Protein AF-A0A8S3DN36-F1 (afdb_monomer_lite)

Structure (mmCIF, N/CA/C/O backbone):
data_AF-A0A8S3DN36-F1
#
_entry.id   AF-A0A8S3DN36-F1
#
loop_
_atom_site.group_PDB
_atom_site.id
_atom_site.type_symbol
_atom_site.label_atom_id
_atom_site.label_alt_id
_atom_site.label_comp_id
_atom_site.label_asym_id
_atom_site.label_entity_id
_atom_site.label_seq_id
_atom_site.pdbx_PDB_ins_code
_atom_site.Cartn_x
_atom_site.Cartn_y
_atom_site.Cartn_z
_atom_site.occupancy
_atom_site.B_iso_or_equiv
_atom_site.auth_seq_id
_atom_site.auth_comp_id
_atom_site.auth_asym_id
_atom_site.auth_atom_id
_atom_site.pdbx_PDB_model_num
ATOM 1 N N . GLU A 1 1 ? 7.347 -2.894 3.351 1.00 77.19 1 GLU A N 1
ATOM 2 C CA . GLU A 1 1 ? 7.766 -2.124 4.527 1.00 77.19 1 GLU A CA 1
ATOM 3 C C . GLU A 1 1 ? 6.666 -2.123 5.600 1.00 77.19 1 GLU A C 1
ATOM 5 O O . GLU A 1 1 ? 5.685 -1.400 5.460 1.00 77.19 1 GLU A O 1
ATOM 10 N N . PRO A 1 2 ? 6.772 -2.965 6.643 1.00 84.25 2 PRO A N 1
ATOM 11 C CA . PRO A 1 2 ? 5.710 -3.132 7.646 1.00 84.25 2 PRO A CA 1
ATOM 12 C C . PRO A 1 2 ? 5.710 -2.076 8.769 1.00 84.25 2 PRO A C 1
ATOM 14 O O . PRO A 1 2 ? 4.691 -1.897 9.433 1.00 84.25 2 PRO A O 1
ATOM 17 N N . GLY A 1 3 ? 6.814 -1.347 8.976 1.00 87.69 3 GLY A N 1
ATOM 18 C CA . GLY A 1 3 ? 7.018 -0.528 10.184 1.00 87.69 3 GLY A CA 1
ATOM 19 C C . GLY A 1 3 ? 5.973 0.574 10.413 1.00 87.69 3 GLY A C 1
ATOM 20 O O . GLY A 1 3 ? 5.609 0.868 11.554 1.00 87.69 3 GLY A O 1
ATOM 21 N N . THR A 1 4 ? 5.420 1.154 9.344 1.00 88.12 4 THR A N 1
ATOM 22 C CA . THR A 1 4 ? 4.343 2.149 9.464 1.00 88.12 4 THR A CA 1
ATOM 23 C C . THR A 1 4 ? 3.049 1.524 9.991 1.00 88.12 4 THR A C 1
ATOM 25 O O . THR A 1 4 ? 2.344 2.149 10.780 1.00 88.12 4 THR A O 1
ATOM 28 N N . MET A 1 5 ? 2.747 0.279 9.612 1.00 90.12 5 MET A N 1
ATOM 29 C CA . MET A 1 5 ? 1.525 -0.413 10.035 1.00 90.12 5 MET A CA 1
ATOM 30 C C . MET A 1 5 ? 1.568 -0.790 11.516 1.00 90.12 5 MET A C 1
ATOM 32 O O . MET A 1 5 ? 0.549 -0.704 12.199 1.00 90.12 5 MET A O 1
ATOM 36 N N . ASP A 1 6 ? 2.742 -1.143 12.040 1.00 88.44 6 ASP A N 1
ATOM 37 C CA . ASP A 1 6 ? 2.923 -1.384 13.476 1.00 88.44 6 ASP A CA 1
ATOM 38 C C . ASP A 1 6 ? 2.597 -0.135 14.295 1.00 88.44 6 ASP A C 1
ATOM 40 O O . ASP A 1 6 ? 1.846 -0.212 15.267 1.00 88.44 6 ASP A O 1
ATOM 44 N N . SER A 1 7 ? 3.058 1.028 13.828 1.00 90.75 7 SER A N 1
ATOM 45 C CA . SER A 1 7 ? 2.788 2.315 14.476 1.00 90.75 7 SER A CA 1
ATOM 46 C C . SER A 1 7 ? 1.297 2.675 14.465 1.00 90.75 7 SER A C 1
ATOM 48 O O . SER A 1 7 ? 0.767 3.157 15.468 1.00 90.75 7 SER A O 1
ATOM 50 N N . VAL A 1 8 ? 0.597 2.417 13.352 1.00 90.62 8 VAL A N 1
ATOM 51 C CA . VAL A 1 8 ? -0.853 2.657 13.238 1.00 90.62 8 VAL A CA 1
ATOM 52 C C . VAL A 1 8 ? -1.630 1.743 14.187 1.00 90.62 8 VAL A C 1
ATOM 54 O O . VAL A 1 8 ? -2.527 2.213 14.886 1.00 90.62 8 VAL A O 1
ATOM 57 N N . ARG A 1 9 ? -1.260 0.458 14.269 1.00 89.62 9 ARG A N 1
ATOM 58 C CA . ARG A 1 9 ? -1.913 -0.522 15.153 1.00 89.62 9 ARG A CA 1
ATOM 59 C C . ARG A 1 9 ? -1.681 -0.240 16.637 1.00 89.62 9 ARG A C 1
ATOM 61 O O . ARG A 1 9 ? -2.590 -0.460 17.433 1.00 89.62 9 ARG A O 1
ATOM 68 N N . SER A 1 10 ? -0.504 0.264 17.012 1.00 90.81 10 SER A N 1
ATOM 69 C CA . SER A 1 10 ? -0.209 0.669 18.394 1.00 90.81 10 SER A CA 1
ATOM 70 C C . SER A 1 10 ? -0.774 2.042 18.771 1.00 90.81 10 SER A C 1
ATOM 72 O O . SER A 1 10 ? -0.733 2.420 19.940 1.00 90.81 10 SER A O 1
ATOM 74 N N . GLY A 1 11 ? -1.255 2.817 17.795 1.00 92.00 11 GLY A N 1
ATOM 75 C CA . GLY A 1 11 ? -1.793 4.153 18.017 1.00 92.00 11 GLY A CA 1
ATOM 76 C C . GLY A 1 11 ? -3.136 4.153 18.762 1.00 92.00 11 GLY A C 1
ATOM 77 O O . GLY A 1 11 ? -3.825 3.132 18.824 1.00 92.00 11 GLY A O 1
ATOM 78 N N . PRO A 1 12 ? -3.576 5.319 19.272 1.00 93.44 12 PRO A N 1
ATOM 79 C CA . PRO A 1 12 ? -4.821 5.452 20.039 1.00 93.44 12 PRO A CA 1
ATOM 80 C C . PRO A 1 12 ? -6.077 5.017 19.265 1.00 93.44 12 PRO A C 1
ATOM 82 O O . PRO A 1 12 ? -7.075 4.642 19.871 1.00 93.44 12 PRO A O 1
ATOM 85 N N . PHE A 1 13 ? -6.021 5.030 17.931 1.00 92.25 13 PHE A N 1
ATOM 86 C CA . PHE A 1 13 ? -7.109 4.612 17.043 1.00 92.25 13 PHE A CA 1
ATOM 87 C C . PHE A 1 13 ? -6.826 3.286 16.321 1.00 92.25 13 PHE A C 1
ATOM 89 O O . PHE A 1 13 ? -7.545 2.936 15.390 1.00 92.25 13 PHE A O 1
ATOM 96 N N . GLY A 1 14 ? -5.799 2.530 16.725 1.00 88.31 14 GLY A N 1
ATOM 97 C CA . GLY A 1 14 ? -5.383 1.313 16.020 1.00 88.31 14 GLY A CA 1
ATOM 98 C C . GLY A 1 14 ? -6.463 0.228 15.957 1.00 88.31 14 GLY A C 1
ATOM 99 O O . GLY A 1 14 ? -6.526 -0.520 14.988 1.00 88.31 14 GLY A O 1
ATOM 100 N N . GLN A 1 15 ? -7.362 0.199 16.945 1.00 90.81 15 GLN A N 1
ATOM 101 C CA . GLN A 1 15 ? -8.483 -0.748 17.025 1.00 90.81 15 GLN A CA 1
ATOM 102 C C . GLN A 1 15 ? -9.712 -0.334 16.196 1.00 90.81 15 GLN A C 1
ATOM 104 O O . GLN A 1 15 ? -10.675 -1.090 16.112 1.00 90.81 15 GLN A O 1
ATOM 109 N N . LEU A 1 16 ? -9.710 0.861 15.592 1.00 94.44 16 LEU A N 1
ATOM 110 C CA . LEU A 1 16 ? -10.807 1.316 14.731 1.00 94.44 16 LEU A CA 1
ATOM 111 C C . LEU A 1 16 ? -10.844 0.546 13.402 1.00 94.44 16 LEU A C 1
ATOM 113 O O . LEU A 1 16 ? -11.906 0.364 12.808 1.00 94.44 16 LEU A O 1
ATOM 117 N N . PHE A 1 17 ? -9.679 0.110 12.927 1.00 91.31 17 PHE A N 1
ATOM 118 C CA . PHE A 1 17 ? -9.513 -0.527 11.628 1.00 91.31 17 PHE A CA 1
ATOM 119 C C . PHE A 1 17 ? -9.523 -2.049 11.767 1.00 91.31 17 PHE A C 1
ATOM 121 O O . PHE A 1 17 ? -8.895 -2.612 12.663 1.00 91.31 17 PHE A O 1
ATOM 128 N N . ARG A 1 18 ? -10.215 -2.732 10.850 1.00 91.06 18 ARG A N 1
ATOM 129 C CA . ARG A 1 18 ? -10.218 -4.199 10.812 1.00 91.06 18 ARG A CA 1
ATOM 130 C C . ARG A 1 18 ? -8.822 -4.716 10.439 1.00 91.06 18 ARG A C 1
ATOM 132 O O . ARG A 1 18 ? -8.281 -4.240 9.441 1.00 91.06 18 ARG A O 1
ATOM 139 N N . PRO A 1 19 ? -8.273 -5.709 11.167 1.00 89.19 19 PRO A N 1
ATOM 140 C CA . PRO A 1 19 ? -6.978 -6.314 10.851 1.00 89.19 19 PRO A CA 1
ATOM 141 C C . PRO A 1 19 ? -6.847 -6.779 9.392 1.00 89.19 19 PRO A C 1
ATOM 143 O O . PRO A 1 19 ? -5.798 -6.593 8.783 1.00 89.19 19 PRO A O 1
ATOM 146 N N . ASP A 1 20 ? -7.931 -7.301 8.816 1.00 90.12 20 ASP A N 1
ATOM 147 C CA . ASP A 1 20 ? -7.961 -7.839 7.449 1.00 90.12 20 ASP A CA 1
ATOM 148 C C . ASP A 1 20 ? -7.819 -6.770 6.355 1.00 90.12 20 ASP A C 1
ATOM 150 O O . ASP A 1 20 ? -7.521 -7.095 5.208 1.00 90.12 20 ASP A O 1
ATOM 154 N N . ASN A 1 21 ? -8.022 -5.493 6.694 1.00 91.50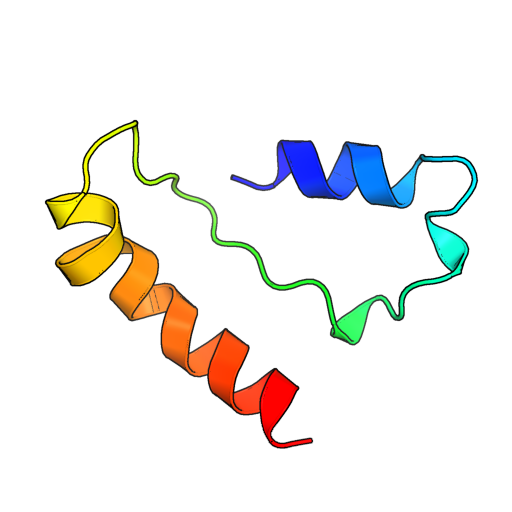 21 ASN A N 1
ATOM 155 C CA . ASN A 1 21 ? -7.909 -4.390 5.741 1.00 91.50 21 ASN A CA 1
ATOM 156 C C . ASN A 1 21 ? -6.472 -3.855 5.628 1.00 91.50 21 ASN A C 1
ATOM 158 O O . ASN A 1 21 ? -6.207 -2.980 4.804 1.00 91.50 21 ASN A O 1
ATOM 162 N N . PHE A 1 22 ? -5.542 -4.343 6.452 1.00 91.81 22 PHE A N 1
ATOM 163 C CA . PHE A 1 22 ? -4.141 -3.947 6.372 1.00 91.81 22 PHE A CA 1
ATOM 164 C C . PHE A 1 22 ? -3.411 -4.778 5.315 1.00 91.81 22 PHE A C 1
ATOM 166 O O . PHE A 1 22 ? -3.149 -5.962 5.511 1.00 91.81 22 PHE A O 1
ATOM 173 N N . VAL A 1 23 ? -3.022 -4.128 4.218 1.00 92.12 23 VAL A N 1
ATOM 174 C CA . VAL A 1 23 ? -2.209 -4.718 3.147 1.00 92.12 23 VAL A CA 1
ATOM 175 C C . VAL A 1 23 ? -0.872 -3.985 3.077 1.00 92.12 23 VAL A C 1
ATOM 177 O O . VAL A 1 23 ? -0.833 -2.758 3.005 1.00 92.12 23 VAL A O 1
ATOM 180 N N . PHE A 1 24 ? 0.236 -4.724 3.114 1.00 92.06 24 PHE A N 1
ATOM 181 C CA . PHE A 1 24 ? 1.586 -4.164 3.060 1.00 92.06 24 PHE A CA 1
ATOM 182 C C . PHE A 1 24 ? 2.559 -5.145 2.395 1.00 92.06 24 PHE A C 1
ATOM 184 O O . PHE A 1 24 ? 2.484 -6.352 2.610 1.00 92.06 24 PHE A O 1
ATOM 191 N N . GLY A 1 25 ? 3.497 -4.624 1.600 1.00 90.38 25 GLY A N 1
ATOM 192 C CA . GLY A 1 25 ? 4.601 -5.418 1.050 1.00 90.38 25 GLY A CA 1
ATOM 193 C C . GLY A 1 25 ? 5.717 -5.636 2.075 1.00 90.38 25 GLY A C 1
ATOM 194 O O . GLY A 1 25 ? 5.764 -4.959 3.104 1.00 90.38 25 GLY A O 1
ATOM 195 N N . GLN A 1 26 ? 6.667 -6.531 1.796 1.00 87.62 26 GLN A N 1
ATOM 196 C CA . GLN A 1 26 ? 7.906 -6.649 2.587 1.00 87.62 26 GLN A CA 1
ATOM 197 C C . GLN A 1 26 ? 8.956 -5.628 2.130 1.00 87.62 26 GLN A C 1
ATOM 199 O O . GLN A 1 26 ? 9.525 -4.911 2.952 1.00 87.62 26 GLN A O 1
ATOM 204 N N . SER A 1 27 ? 9.103 -5.458 0.816 1.00 86.62 27 SER A N 1
ATOM 205 C CA . SER A 1 27 ? 9.942 -4.432 0.189 1.00 86.62 27 SER A CA 1
ATOM 206 C C . SER A 1 27 ? 9.258 -3.057 0.190 1.00 86.62 27 SER A C 1
ATOM 208 O O . SER A 1 27 ? 8.064 -2.932 0.479 1.00 86.62 27 SER A O 1
ATOM 210 N N . GLY A 1 28 ? 10.036 -2.011 -0.072 1.00 89.31 28 GLY A N 1
ATOM 211 C CA . GLY A 1 28 ? 9.569 -0.634 -0.227 1.00 89.31 28 GLY A CA 1
ATOM 212 C C . GLY A 1 28 ? 9.997 -0.069 -1.581 1.00 89.31 28 GLY A C 1
ATOM 213 O O . GLY A 1 28 ? 10.968 -0.529 -2.192 1.00 89.31 28 GLY A O 1
ATOM 214 N N . ALA A 1 29 ? 9.300 0.969 -2.045 1.00 93.12 29 ALA A N 1
ATOM 215 C CA . ALA A 1 29 ? 9.606 1.613 -3.325 1.00 93.12 29 ALA A CA 1
ATOM 216 C C . ALA A 1 29 ? 10.960 2.349 -3.324 1.00 93.12 29 ALA A C 1
ATOM 218 O O . ALA A 1 29 ? 11.510 2.620 -4.389 1.00 93.12 29 ALA A O 1
ATOM 219 N N . GLY A 1 30 ? 11.516 2.674 -2.149 1.00 93.31 30 GLY A N 1
ATOM 220 C CA . GLY A 1 30 ? 12.835 3.305 -2.026 1.00 93.31 30 GLY A CA 1
ATOM 221 C C . GLY A 1 30 ? 12.931 4.653 -2.747 1.00 93.31 30 GLY A C 1
ATOM 222 O O . GLY A 1 30 ? 13.916 4.908 -3.431 1.00 93.31 30 GLY A O 1
ATOM 223 N N . ASN A 1 31 ? 11.886 5.484 -2.645 1.00 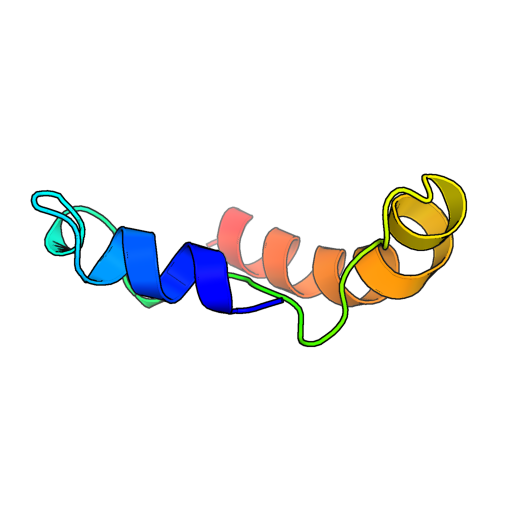94.06 31 ASN A N 1
ATOM 224 C CA . ASN A 1 31 ? 11.765 6.779 -3.331 1.00 94.06 31 ASN A CA 1
ATOM 225 C C . ASN A 1 31 ? 11.896 6.707 -4.869 1.00 94.06 31 ASN A C 1
ATOM 227 O O . ASN A 1 31 ? 12.191 7.711 -5.514 1.00 94.06 31 ASN A O 1
ATOM 231 N N . ASN A 1 32 ? 11.656 5.535 -5.470 1.00 96.75 32 ASN A N 1
ATOM 232 C CA . ASN A 1 32 ? 11.687 5.328 -6.913 1.00 96.75 32 ASN A CA 1
ATOM 233 C C . ASN A 1 32 ? 10.280 5.020 -7.447 1.00 96.75 32 ASN A C 1
ATOM 235 O O . ASN A 1 32 ? 9.679 3.996 -7.115 1.00 96.75 32 ASN A O 1
ATOM 239 N N . TRP A 1 33 ? 9.779 5.897 -8.320 1.00 95.81 33 TRP A N 1
ATOM 240 C CA . TRP A 1 33 ? 8.457 5.747 -8.929 1.00 95.81 33 TRP A CA 1
ATOM 241 C C . TRP A 1 33 ? 8.343 4.494 -9.804 1.00 95.81 33 TRP A C 1
ATOM 243 O O . TRP A 1 33 ? 7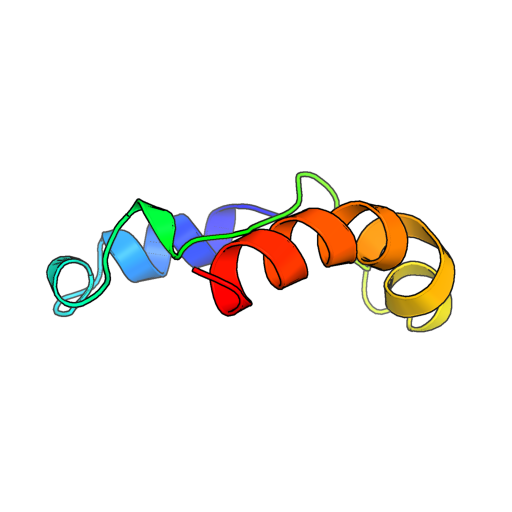.367 3.760 -9.685 1.00 95.81 33 TRP A O 1
ATOM 253 N N . ALA A 1 34 ? 9.350 4.200 -10.631 1.00 95.88 34 ALA A N 1
ATOM 254 C CA . ALA A 1 34 ? 9.323 3.035 -11.513 1.00 95.88 34 ALA A CA 1
ATOM 255 C C . ALA A 1 34 ? 9.279 1.727 -10.712 1.00 95.88 34 ALA A C 1
ATOM 257 O O . ALA A 1 34 ? 8.530 0.816 -11.055 1.00 95.88 34 ALA A O 1
ATOM 258 N N . LYS A 1 35 ? 10.022 1.667 -9.601 1.00 94.69 35 LYS A N 1
ATOM 259 C CA . LYS A 1 35 ? 10.004 0.526 -8.680 1.00 94.69 35 LYS A CA 1
ATOM 260 C C . LYS A 1 35 ? 8.637 0.365 -8.006 1.00 94.69 35 LYS A C 1
ATOM 262 O O . LYS A 1 35 ? 8.132 -0.746 -7.886 1.00 94.69 35 LYS A O 1
ATOM 267 N N . GLY A 1 36 ? 8.023 1.475 -7.595 1.00 95.12 36 GLY A N 1
ATOM 268 C CA . GLY A 1 36 ? 6.680 1.470 -7.017 1.00 95.12 36 GLY A CA 1
ATOM 269 C C . GLY A 1 36 ? 5.588 1.081 -8.016 1.00 95.12 36 GLY A C 1
ATOM 270 O O . G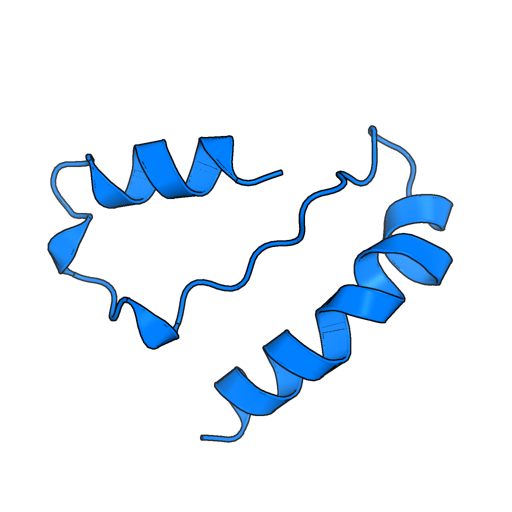LY A 1 36 ? 4.661 0.381 -7.639 1.00 95.12 36 GLY A O 1
ATOM 271 N N . HIS A 1 37 ? 5.682 1.503 -9.276 1.00 94.31 37 HIS A N 1
ATOM 272 C CA . HIS A 1 37 ? 4.607 1.306 -10.248 1.00 94.31 37 HIS A CA 1
ATOM 273 C C . HIS A 1 37 ? 4.728 0.000 -11.044 1.00 94.31 37 HIS A C 1
ATOM 275 O O . HIS A 1 37 ? 3.729 -0.684 -11.239 1.00 94.31 37 HIS A O 1
ATOM 281 N N . TYR A 1 38 ? 5.931 -0.351 -11.504 1.00 93.56 38 TYR A N 1
ATOM 282 C CA . TYR A 1 38 ? 6.115 -1.455 -12.452 1.00 93.56 38 TYR A CA 1
ATOM 283 C C . TYR A 1 38 ? 6.581 -2.764 -11.818 1.00 93.56 38 TYR A C 1
ATOM 285 O O . TYR A 1 38 ? 6.383 -3.810 -12.427 1.00 93.56 38 TYR A O 1
ATOM 293 N N . THR A 1 39 ? 7.220 -2.727 -10.643 1.00 93.56 39 THR A N 1
ATOM 294 C CA . THR A 1 39 ? 7.772 -3.937 -10.013 1.00 93.56 39 THR A CA 1
ATOM 295 C C . THR A 1 39 ? 7.122 -4.222 -8.662 1.00 93.56 39 THR A C 1
ATOM 297 O O . THR A 1 39 ? 6.176 -4.992 -8.586 1.00 93.56 39 THR A O 1
ATOM 300 N N . GLU A 1 40 ? 7.552 -3.564 -7.590 1.00 91.12 40 GLU A N 1
ATOM 301 C CA . GLU A 1 40 ? 7.161 -3.926 -6.219 1.00 91.12 40 GLU A CA 1
ATOM 302 C C . GLU A 1 40 ? 5.679 -3.658 -5.940 1.00 91.12 40 GLU A C 1
ATOM 304 O O . GLU A 1 40 ? 5.014 -4.435 -5.261 1.00 91.12 40 GLU A O 1
ATOM 309 N N . GLY A 1 41 ? 5.138 -2.548 -6.452 1.00 90.62 41 GLY A N 1
ATOM 310 C CA . GLY A 1 41 ? 3.711 -2.264 -6.289 1.00 90.62 41 GLY A CA 1
ATOM 311 C C . GLY A 1 41 ? 2.832 -3.100 -7.212 1.00 90.62 41 GLY A C 1
ATOM 312 O O . GLY A 1 41 ? 1.673 -3.326 -6.872 1.00 90.62 41 GLY A O 1
ATOM 313 N N . ALA A 1 42 ? 3.375 -3.607 -8.324 1.00 92.38 42 ALA A N 1
ATOM 314 C CA . ALA A 1 42 ? 2.653 -4.521 -9.204 1.00 92.38 42 ALA A CA 1
ATOM 315 C C . ALA A 1 42 ? 2.427 -5.886 -8.533 1.00 92.38 42 ALA A C 1
ATOM 317 O O . ALA A 1 42 ? 1.378 -6.482 -8.726 1.00 92.38 42 ALA A O 1
ATOM 318 N N . GLU A 1 43 ? 3.345 -6.350 -7.680 1.00 91.44 43 GLU A N 1
ATOM 319 C CA . GLU A 1 43 ? 3.136 -7.572 -6.884 1.00 91.44 43 GLU A CA 1
ATOM 320 C C . GLU A 1 43 ? 2.109 -7.375 -5.754 1.00 91.44 43 GLU A C 1
ATOM 322 O O . GLU A 1 43 ? 1.447 -8.321 -5.330 1.00 91.44 43 GLU A O 1
ATOM 327 N N . LEU A 1 44 ? 1.955 -6.142 -5.256 1.00 93.31 44 LEU A N 1
ATOM 328 C CA . LEU A 1 44 ? 1.060 -5.834 -4.138 1.00 93.31 44 LEU A CA 1
ATOM 329 C C . LEU A 1 44 ? -0.381 -5.527 -4.578 1.00 93.31 44 LEU A C 1
ATOM 331 O O . LEU A 1 44 ? -1.315 -5.716 -3.795 1.00 93.31 44 LEU A O 1
ATOM 335 N N . VAL A 1 45 ? -0.576 -5.036 -5.807 1.00 94.06 45 VAL A N 1
ATOM 336 C CA . VAL A 1 45 ? -1.871 -4.514 -6.275 1.00 94.06 45 VAL A CA 1
ATOM 337 C C . VAL A 1 45 ? -2.975 -5.570 -6.271 1.00 94.06 45 VAL A C 1
ATOM 339 O O . VAL A 1 45 ? -4.098 -5.248 -5.890 1.00 94.06 45 VAL A O 1
ATOM 342 N N . ASP A 1 46 ? -2.669 -6.826 -6.601 1.00 92.88 46 ASP A N 1
ATOM 343 C CA . ASP A 1 46 ? -3.667 -7.902 -6.644 1.00 92.88 46 ASP A CA 1
ATOM 344 C C . ASP A 1 46 ? -4.271 -8.161 -5.256 1.00 92.88 46 ASP A C 1
ATOM 346 O O . ASP A 1 46 ? -5.491 -8.209 -5.102 1.00 92.88 46 ASP A O 1
ATOM 350 N N . SER A 1 47 ? -3.430 -8.193 -4.215 1.00 92.38 47 SER A N 1
ATOM 351 C CA . SER A 1 47 ? -3.891 -8.325 -2.824 1.00 92.38 47 SER A CA 1
ATOM 352 C C . SER A 1 47 ? -4.764 -7.145 -2.387 1.00 92.38 47 SER A C 1
ATOM 354 O O . SER A 1 47 ? -5.748 -7.327 -1.671 1.00 92.38 47 SER A O 1
ATOM 356 N N . VAL A 1 48 ? -4.429 -5.925 -2.822 1.00 93.88 48 VAL A N 1
ATOM 357 C CA . VAL A 1 48 ? -5.247 -4.735 -2.538 1.00 93.88 48 VAL A CA 1
ATOM 358 C C . VAL A 1 48 ? -6.600 -4.829 -3.246 1.00 93.88 48 VAL A C 1
ATOM 360 O O . VAL A 1 48 ? -7.632 -4.541 -2.638 1.00 93.88 48 VAL A O 1
ATOM 363 N N . LEU A 1 49 ? -6.616 -5.248 -4.514 1.00 95.62 49 LEU A N 1
ATOM 364 C CA . LEU A 1 49 ? -7.842 -5.388 -5.299 1.00 95.62 49 LEU A CA 1
ATOM 365 C C . LEU A 1 49 ? -8.792 -6.427 -4.698 1.00 95.62 49 LEU A C 1
ATOM 367 O O . LEU A 1 49 ? -9.999 -6.187 -4.669 1.00 95.62 49 LEU A O 1
ATOM 371 N N . ASP A 1 50 ? -8.269 -7.535 -4.179 1.00 93.62 50 ASP A N 1
ATOM 372 C CA . ASP A 1 50 ? -9.076 -8.562 -3.517 1.00 93.62 50 ASP A CA 1
ATOM 373 C C . ASP A 1 50 ? -9.716 -8.060 -2.219 1.00 93.62 50 ASP A C 1
ATOM 375 O O . ASP A 1 50 ? -10.859 -8.402 -1.923 1.00 93.62 50 ASP A O 1
ATOM 379 N N . VAL A 1 51 ? -9.017 -7.218 -1.452 1.00 93.94 51 VAL A N 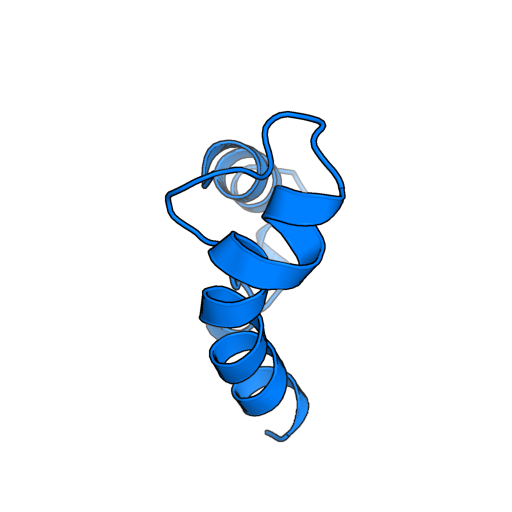1
ATOM 380 C CA . VAL A 1 51 ? -9.572 -6.602 -0.236 1.00 93.94 51 VAL A CA 1
ATOM 381 C C . VAL A 1 51 ? -10.655 -5.577 -0.574 1.00 93.94 51 VAL A C 1
ATOM 383 O O . VAL A 1 51 ? -11.684 -5.549 0.092 1.00 93.94 51 VAL A O 1
ATOM 386 N N . VAL A 1 52 ? -10.462 -4.763 -1.617 1.00 93.00 52 VAL A N 1
ATOM 387 C CA . VAL A 1 52 ? -11.440 -3.738 -2.039 1.00 93.00 52 VAL A CA 1
ATOM 388 C C . VAL A 1 52 ? -12.718 -4.352 -2.619 1.00 93.00 52 VAL A C 1
ATOM 390 O O . VAL A 1 52 ? -13.779 -3.737 -2.551 1.00 93.00 52 VAL A O 1
ATOM 393 N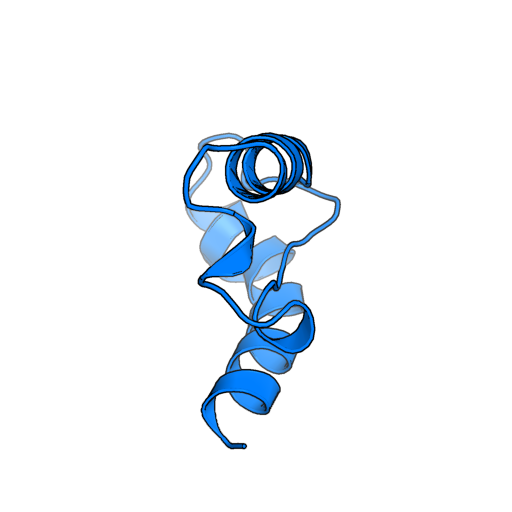 N . ARG A 1 53 ? -12.628 -5.544 -3.217 1.00 93.75 53 ARG A N 1
ATOM 394 C CA . ARG A 1 53 ? -13.765 -6.238 -3.844 1.00 93.75 53 ARG A CA 1
ATOM 395 C C . ARG A 1 53 ? -14.623 -7.059 -2.870 1.00 93.75 53 ARG A C 1
ATOM 397 O O . ARG A 1 53 ? -15.650 -7.575 -3.309 1.00 93.75 53 ARG A O 1
ATOM 404 N N . LYS A 1 54 ? -14.207 -7.212 -1.610 1.00 83.06 54 LYS A N 1
ATOM 405 C CA . LYS A 1 54 ? -14.985 -7.873 -0.545 1.00 83.06 54 LYS A CA 1
ATOM 406 C C . LYS A 1 54 ? -16.051 -6.951 0.035 1.00 83.06 54 LYS A C 1
ATOM 408 O O . LYS A 1 54 ? -17.128 -7.488 0.375 1.00 83.06 54 LYS A O 1
#

Foldseek 3Di:
DCVVLVVCCPDPCNVVDDPLQDFDFPDDQPPPPCCCPPPRVVVRVVSNVVSVVD

Secondary structure (DSSP, 8-state):
--HHHHHHHHSTTGGGS-GGG----SS--TT-HHIIIIIHHHHHHHHHHHHHT-

Radius of gyration: 12.62 Å; chains: 1; bounding box: 28×15×32 Å

Organism: NCBI:txid392030

InterPro domains:
  IPR000217 Tubulin [PR01161] (25-36)
  IPR000217 Tubulin [PR01161] (38-54)
  IPR002453 Beta tubulin [PR01163] (20-31)
  IPR002453 Beta tubulin [PR01163] (40-54)
  IPR036525 Tubulin/FtsZ, GTPase domain superfamily [G3DSA:3.40.50.1440] (1-54)
  IPR036525 Tubulin/FtsZ, GTPase domain superfamily [SSF52490] (1-54)

Sequence (54 aa):
EPGTMDSVRSGPFGQLFRPDNFVFGQSGAGNNWAKGHYTEGAELVDSVLDVVRK

pLDDT: mean 91.43, std 3.39, range [77.19, 96.75]